Protein AF-A0A183BAU9-F1 (afdb_monomer)

Organism: NCBI:txid27848

Radius of gyration: 27.0 Å; Cα contacts (8 Å, |Δi|>4): 34; chains: 1; bounding box: 56×52×58 Å

Mean predicted aligned error: 20.69 Å

Secondary structure (DSSP, 8-state):
---PPPHHHHHHHHHHHHHHHHHHHHTT-HHHHHHHHHHHHGGG-------B-TTS-B---HHHHHHHHHHHHHHHT-PPPPPTT--PPPTT---SS--SPPPHHHHHHHHHHS-TTPPPTTT---GGGG-S-----

Foldseek 3Di:
DDDDQDPVNVVVVVVVLVVLLVVCVVVVVVVSNVVSVVVPVVVPPPPPVQDADPVRHGDPDPVVSVVSVVVVCCVVPVDDDDPPPPPPPPPPPPDPDDPDDDDPVRVVVQVVVDDVPDQRPDPRDGPVVVPDDPPDD

Solvent-accessible surface area (backbone atoms only — not comparable to full-atom values): 9061 Å² total; per-residue (Å²): 135,88,81,80,80,47,75,64,57,52,51,53,53,50,53,53,52,50,58,63,49,50,54,29,58,77,67,69,34,60,70,60,38,52,52,49,50,56,69,60,59,66,76,68,76,80,70,70,71,75,52,48,49,98,88,64,50,72,54,83,51,68,69,60,44,55,52,52,50,53,52,52,52,51,65,77,66,62,67,73,80,77,63,86,81,62,74,74,74,63,92,79,62,79,67,97,59,84,86,67,82,81,51,73,67,56,54,53,51,51,58,69,68,49,51,89,96,54,78,54,76,94,74,73,58,62,74,73,81,73,71,82,73,89,79,78,125

Structure (mmCIF, N/CA/C/O backbone):
data_AF-A0A183BAU9-F1
#
_entry.id   AF-A0A183BAU9-F1
#
loop_
_atom_site.group_PDB
_atom_site.id
_atom_site.type_symbol
_atom_site.label_atom_id
_atom_site.label_alt_id
_atom_site.label_comp_id
_atom_site.label_asym_id
_atom_site.label_entity_id
_atom_site.label_seq_id
_atom_site.pdbx_PDB_ins_code
_atom_site.Cartn_x
_atom_site.Cartn_y
_atom_site.Cartn_z
_atom_site.occupancy
_atom_site.B_iso_or_equiv
_atom_site.auth_seq_id
_atom_site.auth_comp_id
_atom_site.auth_asym_id
_atom_site.auth_atom_id
_atom_site.pdbx_PDB_model_num
ATOM 1 N N . MET A 1 1 ? -6.272 21.512 -19.878 1.00 40.97 1 MET A N 1
ATOM 2 C CA . MET A 1 1 ? -6.724 20.230 -20.467 1.00 40.97 1 MET A CA 1
ATOM 3 C C . MET A 1 1 ? -5.940 19.091 -19.830 1.00 40.97 1 MET A C 1
ATOM 5 O O . MET A 1 1 ? -4.757 18.958 -20.115 1.00 40.97 1 MET A O 1
ATOM 9 N N . LEU A 1 2 ? -6.559 18.311 -18.941 1.00 46.19 2 LEU A N 1
ATOM 10 C CA . LEU A 1 2 ? -5.942 17.110 -18.368 1.00 46.19 2 LEU A CA 1
ATOM 11 C C . LEU A 1 2 ? -6.113 15.960 -19.373 1.00 46.19 2 LEU A C 1
ATOM 13 O O . LEU A 1 2 ? -7.235 15.540 -19.638 1.00 46.19 2 LEU A O 1
ATOM 17 N N . ARG A 1 3 ? -5.017 15.487 -19.982 1.00 64.38 3 ARG A N 1
ATOM 18 C CA . ARG A 1 3 ? -5.038 14.276 -20.818 1.00 64.38 3 ARG A CA 1
ATOM 19 C C . ARG A 1 3 ? -5.063 13.057 -19.901 1.00 64.38 3 ARG A C 1
ATOM 21 O O . ARG A 1 3 ? -4.095 12.809 -19.186 1.00 64.38 3 ARG A O 1
ATOM 28 N N . ILE A 1 4 ? -6.160 12.307 -19.928 1.00 63.69 4 ILE A N 1
ATOM 29 C CA . ILE A 1 4 ? -6.239 10.994 -19.288 1.00 63.69 4 ILE A CA 1
ATOM 30 C C . ILE A 1 4 ? -5.370 10.043 -20.116 1.00 63.69 4 ILE A C 1
ATOM 32 O O . ILE A 1 4 ? -5.613 9.869 -21.307 1.00 63.69 4 ILE A O 1
ATOM 36 N N . LEU A 1 5 ? -4.335 9.467 -19.499 1.00 69.44 5 LEU A N 1
ATOM 37 C CA . LEU A 1 5 ? -3.501 8.453 -20.145 1.00 69.44 5 LEU A CA 1
ATOM 38 C C . LEU A 1 5 ? -4.330 7.186 -20.360 1.00 69.44 5 LEU A C 1
ATOM 40 O O . LEU A 1 5 ? -4.804 6.578 -19.397 1.00 69.44 5 LEU A O 1
ATOM 44 N N . THR A 1 6 ? -4.478 6.790 -21.617 1.00 77.12 6 THR A N 1
ATOM 45 C CA . THR A 1 6 ? -5.196 5.582 -22.024 1.00 77.12 6 THR A CA 1
ATOM 46 C C . THR A 1 6 ? -4.357 4.327 -21.754 1.00 77.12 6 THR A C 1
ATOM 48 O O . THR A 1 6 ? -3.146 4.397 -21.523 1.00 77.12 6 THR A O 1
ATOM 51 N N . ALA A 1 7 ? -4.979 3.145 -21.776 1.00 75.19 7 ALA A N 1
ATOM 52 C CA . ALA A 1 7 ? -4.255 1.875 -21.645 1.00 75.19 7 ALA A CA 1
ATOM 53 C C . ALA A 1 7 ? -3.162 1.717 -22.722 1.00 75.19 7 ALA A C 1
ATOM 55 O O . ALA A 1 7 ? -2.072 1.222 -22.440 1.00 75.19 7 ALA A O 1
ATOM 56 N N . GLN A 1 8 ? -3.418 2.233 -23.924 1.00 78.69 8 GLN A N 1
ATOM 57 C CA . GLN A 1 8 ? -2.479 2.213 -25.040 1.00 78.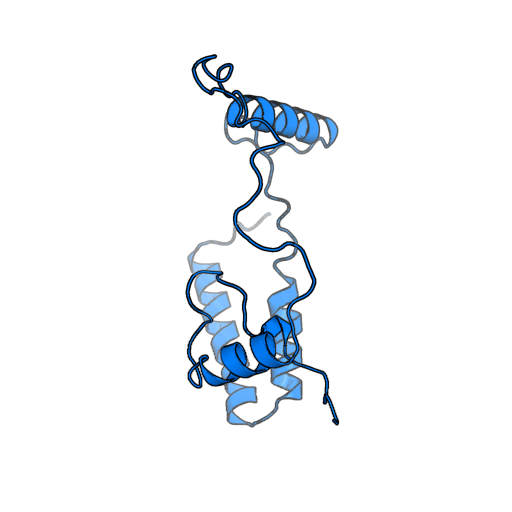69 8 GLN A CA 1
ATOM 58 C C . GLN A 1 8 ? -1.271 3.132 -24.804 1.00 78.69 8 GLN A C 1
ATOM 60 O O . GLN A 1 8 ? -0.142 2.745 -25.098 1.00 78.69 8 GLN A O 1
ATOM 65 N N . ASP A 1 9 ? -1.470 4.291 -24.165 1.00 79.44 9 ASP A N 1
ATOM 66 C CA . ASP A 1 9 ? -0.368 5.180 -23.768 1.00 79.44 9 ASP A CA 1
ATOM 67 C C . ASP A 1 9 ? 0.565 4.520 -22.740 1.00 79.44 9 ASP A C 1
ATOM 69 O O . ASP A 1 9 ? 1.780 4.747 -22.741 1.00 79.44 9 ASP A O 1
ATOM 73 N N . ARG A 1 10 ? 0.009 3.686 -21.849 1.00 77.69 10 ARG A N 1
ATOM 74 C CA . ARG A 1 10 ? 0.794 2.916 -20.872 1.00 77.69 10 ARG A CA 1
ATOM 75 C C . ARG A 1 10 ? 1.621 1.836 -21.560 1.00 77.69 10 ARG A C 1
ATOM 77 O O . ARG A 1 10 ? 2.801 1.708 -21.243 1.00 77.69 10 ARG A O 1
ATOM 84 N N . GLU A 1 11 ? 1.032 1.111 -22.505 1.00 84.06 11 GLU A N 1
ATOM 85 C CA . GLU A 1 11 ? 1.720 0.057 -23.256 1.00 84.06 11 GLU A CA 1
ATOM 86 C C . GLU A 1 11 ? 2.882 0.623 -24.087 1.00 84.06 11 GLU A C 1
ATOM 88 O O . GLU A 1 11 ? 4.020 0.164 -23.976 1.00 84.06 11 GLU A O 1
ATOM 93 N N . ILE A 1 12 ? 2.643 1.711 -24.829 1.00 86.88 12 ILE A N 1
ATOM 94 C CA . ILE A 1 12 ? 3.691 2.412 -25.590 1.00 86.88 12 ILE A CA 1
ATOM 95 C C . ILE A 1 12 ? 4.836 2.820 -24.659 1.00 86.88 12 ILE A C 1
ATOM 97 O O . ILE A 1 12 ? 6.003 2.546 -24.926 1.00 86.88 12 ILE A O 1
ATOM 101 N N . LYS A 1 13 ? 4.517 3.398 -23.502 1.00 83.69 13 LYS A N 1
ATOM 102 C CA . LYS A 1 13 ? 5.526 3.786 -22.514 1.00 83.69 13 LYS A CA 1
ATOM 103 C C . LYS A 1 13 ? 6.350 2.599 -21.992 1.00 83.69 13 LYS A C 1
ATOM 105 O O . LYS A 1 13 ? 7.557 2.755 -21.791 1.00 83.69 13 LYS A O 1
ATOM 110 N N . TRP A 1 14 ? 5.740 1.437 -21.753 1.00 80.75 14 TRP A N 1
ATOM 111 C CA . TRP A 1 14 ? 6.459 0.242 -21.295 1.00 80.75 14 TRP A CA 1
ATOM 112 C C . TRP A 1 14 ? 7.358 -0.353 -22.382 1.00 80.75 14 TRP A C 1
ATOM 114 O O . TRP A 1 14 ? 8.513 -0.675 -22.096 1.00 80.75 14 TRP A O 1
ATOM 124 N N . THR A 1 15 ? 6.883 -0.421 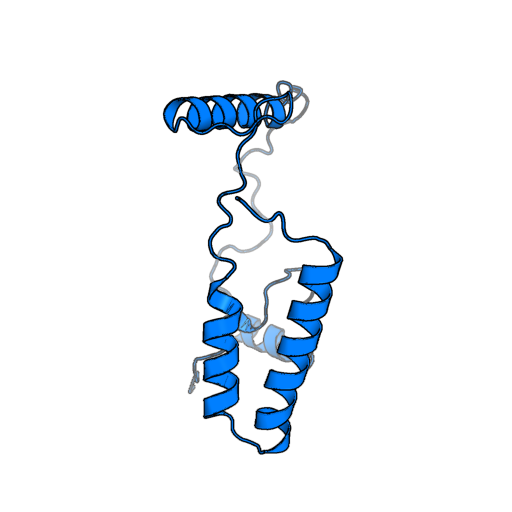-23.627 1.00 88.56 15 THR A N 1
ATOM 125 C CA . THR A 1 15 ? 7.683 -0.897 -24.770 1.00 88.56 15 THR A CA 1
ATOM 126 C C . THR A 1 15 ? 8.887 0.010 -25.051 1.00 88.56 15 THR A C 1
ATOM 128 O O . THR A 1 15 ? 10.007 -0.488 -25.187 1.00 88.56 15 THR A O 1
ATOM 131 N N . THR A 1 16 ? 8.710 1.339 -25.034 1.00 88.88 16 THR A N 1
ATOM 132 C CA . THR A 1 16 ? 9.819 2.301 -25.151 1.00 88.88 16 THR A CA 1
ATOM 133 C C . THR A 1 16 ? 10.849 2.094 -24.042 1.00 88.88 16 THR A C 1
ATOM 135 O O . THR A 1 16 ? 12.043 1.979 -24.317 1.00 88.88 16 THR A O 1
ATOM 138 N N . ARG A 1 17 ? 10.398 1.966 -22.788 1.00 84.31 17 ARG A N 1
ATOM 139 C CA . ARG A 1 17 ? 11.283 1.766 -21.634 1.00 84.31 17 ARG A CA 1
ATOM 140 C C . ARG A 1 17 ? 12.065 0.451 -21.725 1.00 84.31 17 ARG A C 1
ATOM 142 O O . ARG A 1 17 ? 13.247 0.433 -21.391 1.00 84.31 17 ARG A O 1
ATOM 149 N N . LYS A 1 18 ? 11.440 -0.629 -22.206 1.00 89.06 18 LYS A N 1
ATOM 150 C CA . LYS A 1 18 ? 12.119 -1.908 -22.461 1.00 89.06 18 LYS A CA 1
ATOM 151 C C . LYS A 1 18 ? 13.262 -1.731 -23.467 1.00 89.06 18 LYS A C 1
ATOM 153 O O . LYS A 1 18 ? 14.399 -2.080 -23.158 1.00 89.06 18 LYS A O 1
ATOM 158 N N . SER A 1 19 ? 12.988 -1.101 -24.611 1.00 89.50 19 SER A N 1
ATOM 159 C CA . SER A 1 19 ? 14.000 -0.852 -25.651 1.00 89.50 19 SER A CA 1
ATOM 160 C C . SER A 1 19 ? 15.161 0.030 -25.161 1.00 89.50 19 SER A C 1
ATOM 162 O O . SER A 1 19 ? 16.321 -0.190 -25.514 1.00 89.50 19 SER A O 1
ATOM 164 N N . GLU A 1 20 ? 14.888 1.018 -24.305 1.00 90.12 20 GLU A N 1
ATOM 165 C CA . GLU A 1 20 ? 15.929 1.858 -23.700 1.00 90.12 20 GLU A CA 1
ATOM 166 C C . GLU A 1 20 ? 16.848 1.087 -22.742 1.00 90.12 20 GLU A C 1
ATOM 168 O O . GLU A 1 20 ? 18.035 1.411 -22.652 1.00 90.12 20 GLU A O 1
ATOM 173 N N . MET A 1 21 ? 16.325 0.072 -22.044 1.00 90.88 21 MET A N 1
ATOM 174 C CA . MET A 1 21 ? 17.086 -0.770 -21.112 1.00 90.88 21 MET A CA 1
ATOM 175 C C . MET A 1 21 ? 17.930 -1.833 -21.825 1.00 90.88 21 MET A C 1
ATOM 177 O O . MET A 1 21 ? 19.008 -2.170 -21.340 1.00 90.88 21 MET A O 1
ATOM 181 N N . GLU A 1 22 ? 17.504 -2.311 -22.994 1.00 93.06 22 GLU A N 1
ATOM 182 C CA . GLU A 1 22 ? 18.236 -3.321 -23.774 1.00 93.06 22 GLU A CA 1
ATOM 183 C C . GLU A 1 22 ? 19.588 -2.807 -24.293 1.00 93.06 22 GLU A C 1
ATOM 185 O O . GLU A 1 22 ? 20.582 -3.532 -24.265 1.00 93.06 22 GLU A O 1
ATOM 190 N N . ARG A 1 23 ? 19.681 -1.532 -24.696 1.00 91.38 23 ARG A N 1
ATOM 191 C CA . ARG A 1 23 ? 20.936 -0.954 -25.216 1.00 91.38 23 ARG A CA 1
ATOM 192 C C . ARG A 1 23 ? 22.098 -0.983 -24.209 1.00 91.38 23 ARG A C 1
ATOM 194 O O . ARG A 1 23 ? 23.169 -1.467 -24.566 1.00 91.38 23 ARG A O 1
ATOM 201 N N . PRO A 1 24 ? 21.973 -0.457 -22.973 1.00 93.50 24 PRO A N 1
ATOM 202 C CA . PRO A 1 24 ? 23.057 -0.527 -21.997 1.00 93.50 24 PRO A CA 1
ATOM 203 C C . PRO A 1 24 ? 23.358 -1.959 -21.547 1.00 93.50 24 PRO A C 1
ATOM 205 O O . PRO A 1 24 ? 24.511 -2.226 -21.229 1.00 93.50 24 PRO A O 1
ATOM 208 N N . VAL A 1 25 ? 22.377 -2.871 -21.563 1.00 91.38 25 VAL A N 1
ATOM 209 C CA . VAL A 1 25 ? 22.606 -4.304 -21.308 1.00 91.38 25 VAL A CA 1
ATOM 210 C C . VAL A 1 25 ? 23.503 -4.901 -22.392 1.00 91.38 25 VAL A C 1
ATOM 212 O O . VAL A 1 25 ? 24.536 -5.479 -22.066 1.00 91.38 25 VAL A O 1
ATOM 215 N N . ALA A 1 26 ? 23.174 -4.685 -23.667 1.00 94.50 26 ALA A N 1
ATOM 216 C CA . ALA A 1 26 ? 23.966 -5.174 -24.796 1.00 94.50 26 ALA A CA 1
ATOM 217 C C . ALA A 1 26 ? 25.389 -4.586 -24.829 1.00 94.50 26 ALA A C 1
ATOM 219 O O . ALA A 1 26 ? 26.335 -5.263 -25.212 1.00 94.50 26 ALA A O 1
ATOM 220 N N . MET A 1 27 ? 25.553 -3.334 -24.390 1.00 93.38 27 MET A N 1
ATOM 221 C CA . MET A 1 27 ? 26.857 -2.662 -24.306 1.00 93.38 27 MET A CA 1
ATOM 222 C C . MET A 1 27 ? 27.627 -2.950 -23.003 1.00 93.38 27 MET A C 1
ATOM 224 O O . MET A 1 27 ? 28.681 -2.353 -22.789 1.00 93.38 27 MET A O 1
ATOM 228 N N . GLY A 1 28 ? 27.093 -3.764 -22.084 1.00 93.81 28 GLY A N 1
ATOM 229 C CA . GLY A 1 28 ? 27.707 -4.002 -20.769 1.00 93.81 28 GLY A CA 1
ATOM 230 C C . GLY A 1 28 ? 27.835 -2.745 -19.890 1.00 93.81 28 GLY A C 1
ATOM 231 O O . GLY A 1 28 ? 28.613 -2.713 -18.937 1.00 93.81 28 GLY A O 1
ATOM 232 N N . ASN A 1 29 ? 27.083 -1.681 -20.187 1.00 95.38 29 ASN A N 1
ATOM 233 C CA . ASN A 1 29 ? 27.167 -0.396 -19.499 1.00 95.38 29 ASN A CA 1
ATOM 234 C C . ASN A 1 29 ? 26.290 -0.392 -18.236 1.00 95.38 29 ASN A C 1
ATOM 236 O O . ASN A 1 29 ? 25.191 0.174 -18.201 1.00 95.38 29 ASN A O 1
ATOM 240 N N . SER A 1 30 ? 26.809 -1.020 -17.180 1.00 92.31 30 SER A N 1
ATOM 241 C CA . SER A 1 30 ? 26.141 -1.173 -15.880 1.00 92.31 30 SER A CA 1
ATOM 242 C C . SER A 1 30 ? 25.753 0.164 -15.239 1.00 92.31 30 SER A C 1
ATOM 244 O O . SER A 1 30 ? 24.662 0.293 -14.682 1.00 92.31 30 SER A O 1
ATOM 246 N N . ARG A 1 31 ? 26.592 1.201 -15.379 1.00 94.44 31 ARG A N 1
ATOM 247 C CA . ARG A 1 31 ? 26.325 2.549 -14.850 1.00 94.44 31 ARG A CA 1
ATOM 248 C C . ARG A 1 31 ? 25.075 3.165 -15.482 1.00 94.44 31 ARG A C 1
ATOM 250 O O . ARG A 1 31 ? 24.224 3.699 -14.770 1.00 94.44 31 ARG A O 1
ATOM 257 N N . LYS A 1 32 ? 24.946 3.078 -16.810 1.00 94.44 32 LYS A N 1
ATOM 258 C CA . LYS A 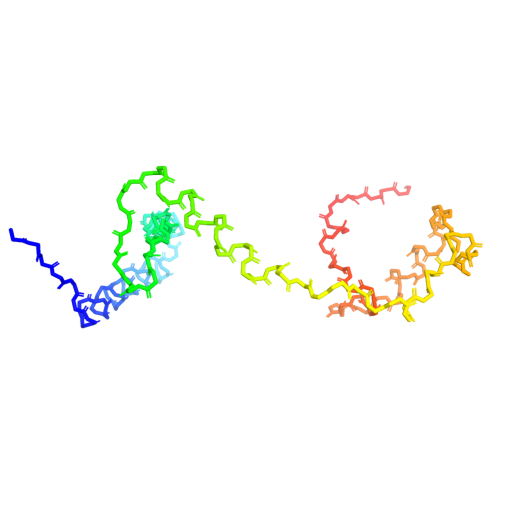1 32 ? 23.791 3.611 -17.545 1.00 94.44 32 LYS A CA 1
ATOM 259 C C . LYS A 1 32 ? 22.522 2.808 -17.260 1.00 94.44 32 LYS A C 1
ATOM 261 O O . LYS A 1 32 ? 21.468 3.411 -17.065 1.00 94.44 32 LYS A O 1
ATOM 266 N N . LEU A 1 33 ? 22.632 1.482 -17.160 1.00 93.81 33 LEU A N 1
ATOM 267 C CA . LEU A 1 33 ? 21.520 0.615 -16.762 1.00 93.81 33 LEU A CA 1
ATOM 268 C C . LEU A 1 33 ? 20.999 0.976 -15.363 1.00 93.81 33 LEU A C 1
ATOM 270 O O . LEU A 1 33 ? 19.801 1.182 -15.185 1.00 93.81 33 LEU A O 1
ATOM 274 N N . PHE A 1 34 ? 21.893 1.124 -14.384 1.00 90.12 34 PHE A N 1
ATOM 275 C CA . PHE A 1 34 ? 21.517 1.463 -13.012 1.00 90.12 34 PHE A CA 1
ATOM 276 C C . PHE A 1 34 ? 20.878 2.854 -12.907 1.00 90.12 34 PHE A C 1
ATOM 278 O O . PHE A 1 34 ? 19.874 3.032 -12.216 1.00 90.12 34 PHE A O 1
ATOM 285 N N . HIS A 1 35 ? 21.410 3.843 -13.632 1.00 91.25 35 HIS A N 1
ATOM 286 C CA . HIS A 1 35 ? 20.794 5.167 -13.715 1.00 91.25 35 HIS A CA 1
ATOM 287 C C . HIS A 1 35 ? 19.367 5.092 -14.274 1.00 91.25 35 HIS A C 1
ATOM 289 O O . HIS A 1 35 ? 18.445 5.657 -13.678 1.00 91.25 35 HIS A O 1
ATOM 295 N N . LEU A 1 36 ? 19.176 4.345 -15.367 1.00 90.25 36 LEU A N 1
ATOM 296 C CA . LEU A 1 36 ? 17.869 4.157 -15.981 1.00 90.25 36 LEU A CA 1
ATOM 297 C C . LEU A 1 36 ? 16.905 3.491 -14.995 1.00 90.25 36 LEU A C 1
ATOM 299 O O . LEU A 1 36 ? 15.858 4.066 -14.733 1.00 90.25 36 LEU A O 1
ATOM 303 N N . ILE A 1 37 ? 17.286 2.387 -14.339 1.00 88.44 37 ILE A N 1
ATOM 304 C CA . ILE A 1 37 ? 16.483 1.737 -13.284 1.00 88.44 37 ILE A CA 1
ATOM 305 C C . ILE A 1 37 ? 16.049 2.749 -12.215 1.00 88.44 37 ILE A C 1
ATOM 307 O O . ILE A 1 37 ? 14.866 2.833 -11.898 1.00 88.44 37 ILE A O 1
ATOM 311 N N . ARG A 1 38 ? 16.956 3.588 -11.702 1.00 85.06 38 ARG A N 1
ATOM 312 C CA . ARG A 1 38 ? 16.617 4.571 -10.656 1.00 85.06 38 ARG A CA 1
ATOM 313 C C . ARG A 1 38 ? 15.618 5.631 -11.112 1.00 85.06 38 ARG A C 1
ATOM 315 O O . ARG A 1 38 ? 14.672 5.921 -10.382 1.00 85.06 38 ARG A O 1
ATOM 322 N N . VAL A 1 39 ? 15.817 6.222 -12.289 1.00 84.56 39 VAL A N 1
ATOM 323 C CA . VAL A 1 39 ? 14.863 7.189 -12.875 1.00 84.56 39 VAL A CA 1
ATOM 324 C C . VAL A 1 39 ? 13.520 6.510 -13.125 1.00 84.56 39 VAL A C 1
ATOM 326 O O . VAL A 1 39 ? 12.449 7.112 -13.017 1.00 84.56 39 VAL A O 1
ATOM 329 N N . THR A 1 40 ? 13.586 5.223 -13.444 1.00 79.75 40 THR A N 1
ATOM 330 C CA . THR A 1 40 ? 12.452 4.438 -13.859 1.00 79.75 40 THR A CA 1
ATOM 331 C C . THR A 1 40 ? 11.546 4.012 -12.697 1.00 79.75 40 THR A C 1
ATOM 333 O O . THR A 1 40 ? 10.321 4.166 -12.795 1.00 79.75 40 THR A O 1
ATOM 336 N N . SER A 1 41 ? 12.149 3.570 -11.592 1.00 72.50 41 SER A N 1
ATOM 337 C CA . SER A 1 41 ? 11.478 3.080 -10.383 1.00 72.50 41 SER A CA 1
ATOM 338 C C . SER A 1 41 ? 10.923 4.190 -9.489 1.00 72.50 41 SER A C 1
ATOM 340 O O . SER A 1 41 ? 9.971 3.961 -8.753 1.00 72.50 41 SER A O 1
ATOM 342 N N . ARG A 1 42 ? 11.446 5.422 -9.577 1.00 63.00 42 ARG A N 1
ATOM 343 C CA . ARG A 1 42 ? 10.963 6.566 -8.774 1.00 63.00 42 ARG A CA 1
ATOM 344 C C . ARG A 1 42 ? 9.509 6.977 -9.042 1.00 63.00 42 ARG A C 1
ATOM 346 O O . ARG A 1 42 ? 8.975 7.788 -8.299 1.00 63.00 42 ARG A O 1
ATOM 353 N N . LYS A 1 43 ? 8.857 6.440 -10.077 1.00 59.03 43 LYS A N 1
ATOM 354 C CA . LYS A 1 43 ? 7.464 6.776 -10.424 1.00 59.03 43 LYS A CA 1
ATOM 355 C C . LYS A 1 43 ? 6.403 5.986 -9.639 1.00 59.03 43 LYS A C 1
ATOM 357 O O . LYS A 1 43 ? 5.229 6.166 -9.928 1.00 59.03 43 LYS A O 1
ATOM 362 N N . ALA A 1 44 ? 6.787 5.144 -8.676 1.00 56.78 44 ALA A N 1
ATOM 363 C CA . ALA A 1 44 ? 5.858 4.322 -7.888 1.00 56.78 44 ALA A CA 1
ATOM 364 C C . ALA A 1 44 ? 5.795 4.692 -6.391 1.00 56.78 44 ALA A C 1
ATOM 366 O O . ALA A 1 44 ? 5.400 3.863 -5.583 1.00 56.78 44 ALA A O 1
ATOM 367 N N . LEU A 1 45 ? 6.201 5.908 -6.004 1.00 51.12 45 LEU A N 1
ATOM 368 C CA . LEU A 1 45 ? 6.032 6.378 -4.618 1.00 51.12 45 LEU A CA 1
ATOM 369 C C . LEU A 1 45 ? 4.772 7.210 -4.394 1.00 51.12 45 LEU A C 1
ATOM 371 O O . LEU A 1 45 ? 4.481 7.542 -3.253 1.00 51.12 45 LEU A O 1
ATOM 375 N N . ASP A 1 46 ? 4.000 7.497 -5.441 1.00 48.75 46 ASP A N 1
ATOM 376 C CA . ASP A 1 46 ? 2.655 8.030 -5.252 1.00 48.75 46 ASP A CA 1
ATOM 377 C C . ASP A 1 46 ? 1.646 6.881 -5.262 1.00 48.75 46 ASP A C 1
ATOM 379 O O . ASP A 1 46 ? 0.819 6.734 -6.157 1.00 48.75 46 ASP A O 1
ATOM 383 N N . VAL A 1 47 ? 1.786 6.002 -4.270 1.00 46.53 47 VAL A N 1
ATOM 384 C CA . VAL A 1 47 ? 0.667 5.193 -3.784 1.00 46.53 47 VAL A CA 1
ATOM 385 C C . VAL A 1 47 ? 0.125 5.915 -2.554 1.00 46.53 47 VAL A C 1
ATOM 387 O O . VAL A 1 47 ? 0.051 5.374 -1.458 1.00 46.53 47 VAL A O 1
ATOM 390 N N . SER A 1 48 ? -0.262 7.182 -2.718 1.00 53.78 48 SER A N 1
ATOM 391 C CA . SER A 1 48 ? -1.460 7.611 -2.016 1.00 53.78 48 SER A CA 1
ATOM 392 C C . SER A 1 48 ? -2.598 6.889 -2.722 1.00 53.78 48 SER A C 1
ATOM 394 O O . SER A 1 48 ? -3.174 7.420 -3.672 1.00 53.78 48 SER A O 1
ATOM 396 N N . GLU A 1 49 ? -2.883 5.654 -2.301 1.00 61.22 49 GLU A N 1
ATOM 397 C CA . GLU A 1 49 ? -4.147 5.011 -2.638 1.00 61.22 49 GLU A CA 1
ATOM 398 C C . GLU A 1 49 ? -5.230 6.060 -2.384 1.00 61.22 49 GLU A C 1
ATOM 400 O O . GLU A 1 49 ? -5.304 6.661 -1.304 1.00 61.22 49 GLU A O 1
ATOM 405 N N . THR A 1 50 ? -5.913 6.459 -3.456 1.00 73.31 50 THR A N 1
ATOM 406 C CA . THR A 1 50 ? -6.846 7.575 -3.382 1.00 73.31 50 THR A CA 1
ATOM 407 C C . THR A 1 50 ? -8.011 7.063 -2.561 1.00 73.31 50 THR A C 1
ATOM 409 O O . THR A 1 50 ? -8.788 6.247 -3.036 1.00 73.31 50 THR A O 1
ATOM 412 N N . ILE A 1 51 ? -8.052 7.454 -1.290 1.00 82.94 51 ILE A N 1
ATOM 413 C CA . ILE A 1 51 ? -9.088 6.998 -0.372 1.00 82.94 51 ILE A CA 1
ATOM 414 C C . ILE A 1 51 ? -10.400 7.552 -0.893 1.00 82.94 51 ILE A C 1
ATOM 416 O O . ILE A 1 51 ? -10.536 8.769 -1.038 1.00 82.94 51 ILE A O 1
ATOM 420 N N . CYS A 1 52 ? -11.331 6.653 -1.173 1.00 88.56 52 CYS A N 1
ATOM 421 C CA . CYS A 1 52 ? -12.644 7.000 -1.671 1.00 88.56 52 CYS A CA 1
ATOM 422 C C . CYS A 1 52 ? -13.719 6.798 -0.602 1.00 88.56 52 CYS A C 1
ATOM 424 O O . CYS A 1 52 ? -13.590 5.974 0.310 1.00 88.56 52 CYS A O 1
ATOM 426 N N . GLU A 1 53 ? -14.804 7.547 -0.745 1.00 89.31 53 GLU A N 1
ATOM 427 C CA . GLU A 1 53 ? -16.069 7.256 -0.080 1.00 89.31 53 GLU A CA 1
ATOM 428 C C . GLU A 1 53 ? -16.653 5.923 -0.586 1.00 89.31 53 GLU A C 1
ATOM 430 O O . GLU A 1 53 ? -16.155 5.311 -1.535 1.00 89.31 53 GLU A O 1
ATOM 435 N N . ALA A 1 54 ? -17.723 5.448 0.057 1.00 84.19 54 ALA A N 1
ATOM 436 C CA . ALA A 1 54 ? -18.399 4.205 -0.331 1.00 84.19 54 ALA A CA 1
ATOM 437 C C . ALA A 1 54 ? -18.976 4.233 -1.764 1.00 84.19 54 ALA A C 1
ATOM 439 O O . ALA A 1 54 ? -19.149 3.183 -2.378 1.00 84.19 54 ALA A O 1
ATOM 440 N N . ASP A 1 55 ? -19.238 5.423 -2.306 1.00 86.31 55 ASP A N 1
ATOM 441 C CA . ASP A 1 55 ? -19.677 5.658 -3.688 1.00 86.31 55 ASP A CA 1
ATOM 442 C C . ASP A 1 55 ? -18.515 5.691 -4.706 1.00 86.31 55 ASP A C 1
ATOM 444 O O . ASP A 1 55 ? -18.739 5.842 -5.908 1.00 86.31 55 ASP A O 1
ATOM 448 N N . GLY A 1 56 ? -17.270 5.526 -4.243 1.00 83.94 56 GLY A N 1
ATOM 449 C CA . GLY A 1 56 ? -16.066 5.533 -5.071 1.00 83.94 56 GLY A CA 1
ATOM 450 C C . GLY A 1 56 ? -15.500 6.925 -5.363 1.00 83.94 56 GLY A C 1
ATOM 451 O O . GLY A 1 56 ? -14.498 7.020 -6.078 1.00 83.94 56 GLY A O 1
ATOM 452 N N . LEU A 1 57 ? -16.077 8.000 -4.813 1.00 89.94 57 LEU A N 1
ATOM 453 C CA . LEU A 1 57 ? -15.567 9.357 -5.011 1.00 89.94 57 LEU A CA 1
ATOM 454 C C . LEU A 1 57 ? -14.316 9.627 -4.162 1.00 89.94 57 LEU A C 1
ATOM 456 O O . LEU A 1 57 ? -14.289 9.283 -2.980 1.00 89.94 57 LEU A O 1
ATOM 460 N N . PRO A 1 58 ? -13.278 10.273 -4.725 1.00 90.00 58 PRO A N 1
ATOM 461 C CA . PRO A 1 58 ? -12.028 10.518 -4.018 1.00 90.00 58 PRO A CA 1
ATOM 462 C C . PRO A 1 58 ? -12.187 11.567 -2.909 1.00 90.00 58 PRO A C 1
ATOM 464 O O . PRO A 1 58 ? -12.732 12.650 -3.120 1.00 90.00 58 PRO A O 1
ATOM 467 N N . ILE A 1 59 ? -11.633 11.280 -1.731 1.00 91.19 59 ILE A N 1
ATOM 468 C CA . ILE A 1 59 ? -11.651 12.182 -0.578 1.00 91.19 59 ILE A CA 1
ATOM 469 C C . ILE A 1 59 ? -10.394 13.055 -0.595 1.00 91.19 59 ILE A C 1
ATOM 471 O O . ILE A 1 59 ? -9.277 12.584 -0.371 1.00 91.19 59 ILE A O 1
ATOM 475 N N . HIS A 1 60 ? -10.569 14.358 -0.813 1.00 87.81 60 HIS A N 1
ATOM 476 C CA . HIS A 1 60 ? -9.460 15.322 -0.827 1.00 87.81 60 HIS A CA 1
ATOM 477 C C . HIS A 1 60 ? -9.133 15.905 0.555 1.00 87.81 60 HIS A C 1
ATOM 479 O O . HIS A 1 60 ? -8.011 16.346 0.797 1.00 87.81 60 HIS A O 1
ATOM 485 N N . ASN A 1 61 ? -10.095 15.900 1.479 1.00 91.06 61 ASN A N 1
ATOM 486 C CA . ASN A 1 61 ? -9.914 16.428 2.826 1.00 91.06 61 ASN A CA 1
ATOM 487 C C . ASN A 1 61 ? -9.193 15.410 3.733 1.00 91.06 61 ASN A C 1
ATOM 489 O O . ASN A 1 61 ? -9.630 14.270 3.865 1.00 91.06 61 ASN A O 1
ATOM 493 N N . GLN A 1 62 ? -8.106 15.823 4.391 1.00 89.06 62 GLN A N 1
ATOM 494 C CA . GLN A 1 62 ? -7.306 14.936 5.243 1.00 89.06 62 GLN A CA 1
ATOM 495 C 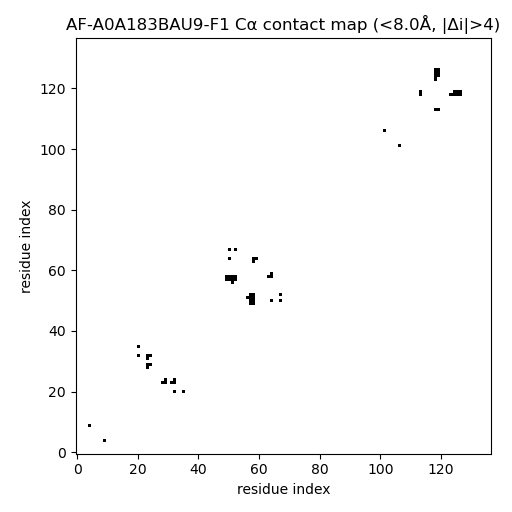C . GLN A 1 62 ? -8.068 14.409 6.466 1.00 89.06 62 GLN A C 1
ATOM 497 O O . GLN A 1 62 ? -7.939 13.232 6.791 1.00 89.06 62 GLN A O 1
ATOM 502 N N . GLN A 1 63 ? -8.866 15.246 7.128 1.00 91.81 63 GLN A N 1
ATOM 503 C CA . GLN A 1 63 ? -9.652 14.831 8.290 1.00 91.81 63 GLN A CA 1
ATOM 504 C C . GLN A 1 63 ? -10.669 13.756 7.893 1.00 91.81 63 GLN A C 1
ATOM 506 O O . GLN A 1 63 ? -10.730 12.695 8.510 1.00 91.81 63 GLN A O 1
ATOM 511 N N . ARG A 1 64 ? -11.377 13.971 6.779 1.00 93.44 64 ARG A N 1
ATOM 512 C CA . ARG A 1 64 ? -12.342 12.996 6.263 1.00 93.44 64 ARG A CA 1
ATOM 513 C C . ARG A 1 64 ? -11.678 11.680 5.846 1.00 93.44 64 ARG A C 1
ATOM 515 O O . ARG A 1 64 ? -12.235 10.612 6.067 1.00 93.44 64 ARG A O 1
ATOM 522 N N . ARG A 1 65 ? -10.457 11.732 5.302 1.00 91.88 65 ARG A N 1
ATOM 523 C CA . ARG A 1 65 ? -9.661 10.528 5.008 1.00 91.88 65 ARG A CA 1
ATOM 524 C C . ARG A 1 65 ? -9.404 9.702 6.270 1.00 91.88 65 ARG A C 1
ATOM 526 O O . ARG A 1 65 ? -9.542 8.485 6.218 1.00 91.88 65 ARG A O 1
ATOM 533 N N . LEU A 1 66 ? -9.041 10.344 7.383 1.00 91.44 66 LEU A N 1
ATOM 534 C CA . LEU A 1 66 ? -8.807 9.660 8.663 1.00 91.44 66 LEU A CA 1
ATOM 535 C C . LEU A 1 66 ? -10.087 9.021 9.213 1.00 91.44 66 LEU A C 1
ATOM 537 O O . LEU A 1 66 ? -10.052 7.887 9.684 1.00 91.44 66 LEU A O 1
ATOM 541 N N . GLU A 1 67 ? -11.215 9.719 9.108 1.00 93.94 67 GLU A N 1
ATOM 542 C CA . GLU A 1 67 ? -12.524 9.181 9.494 1.00 93.94 67 GLU A CA 1
ATOM 543 C C . GLU A 1 67 ? -12.896 7.958 8.652 1.00 93.94 67 GLU A C 1
ATOM 545 O O . GLU A 1 67 ? -13.244 6.916 9.206 1.00 93.94 67 GLU A O 1
ATOM 550 N N . ARG A 1 68 ? -12.722 8.035 7.326 1.00 93.69 68 ARG A N 1
ATOM 551 C CA . ARG A 1 68 ? -12.985 6.912 6.417 1.00 93.69 68 ARG A CA 1
ATOM 552 C C . ARG A 1 68 ? -12.095 5.701 6.715 1.00 93.69 68 ARG A C 1
ATOM 554 O O . ARG A 1 68 ? -12.569 4.568 6.663 1.00 93.69 68 ARG A O 1
ATOM 561 N N . TRP A 1 69 ? -10.829 5.921 7.076 1.00 90.50 69 TRP A N 1
ATOM 562 C CA . TRP A 1 69 ? -9.949 4.854 7.565 1.00 90.50 69 TRP A CA 1
ATOM 563 C C . TRP A 1 69 ? -10.500 4.198 8.835 1.00 90.50 69 TRP A C 1
ATOM 565 O O . TRP A 1 69 ? -10.531 2.972 8.923 1.00 90.50 69 TRP A O 1
ATOM 575 N N . ALA A 1 70 ? -10.940 4.993 9.814 1.00 90.94 70 ALA A N 1
ATOM 576 C CA . ALA A 1 70 ? -11.483 4.474 11.067 1.00 90.94 70 ALA A CA 1
ATOM 577 C C . ALA A 1 70 ? -12.768 3.657 10.847 1.00 90.94 70 ALA A C 1
ATOM 579 O O . ALA A 1 70 ? -12.915 2.585 11.433 1.00 90.94 70 ALA A O 1
ATOM 580 N N . GLU A 1 71 ? -13.666 4.128 9.976 1.00 91.69 71 GLU A N 1
ATOM 581 C CA . GLU A 1 71 ? -14.860 3.390 9.545 1.00 91.69 71 GLU A CA 1
ATOM 582 C C . GLU A 1 71 ? -14.479 2.043 8.912 1.00 91.69 71 GLU A C 1
ATOM 584 O O . GLU A 1 71 ? -14.958 1.000 9.356 1.00 91.69 71 GLU A O 1
ATOM 589 N N . HIS A 1 72 ? -13.560 2.052 7.940 1.00 87.62 72 HIS A N 1
ATOM 590 C CA . HIS A 1 72 ? -13.122 0.846 7.235 1.00 87.62 72 HIS A CA 1
ATOM 591 C C . HIS A 1 72 ? -12.511 -0.198 8.180 1.00 87.62 72 HIS A C 1
ATOM 593 O O . HIS A 1 72 ? -12.852 -1.378 8.118 1.00 87.62 72 HIS A O 1
ATOM 599 N N . PHE A 1 73 ? -11.643 0.226 9.104 1.00 85.56 73 PHE A N 1
ATOM 600 C CA . PHE A 1 73 ? -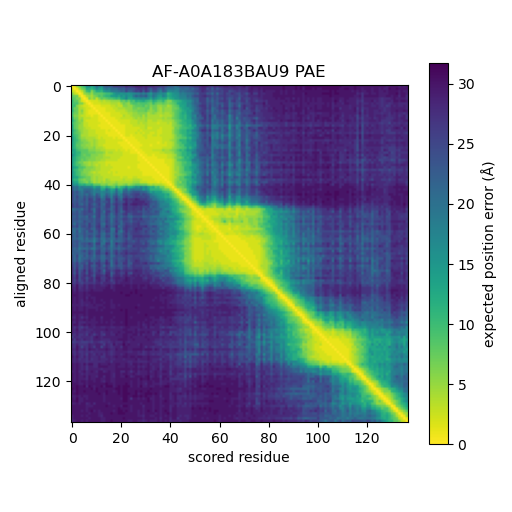11.079 -0.673 10.112 1.00 85.56 73 PHE A CA 1
ATOM 601 C C . PHE A 1 73 ? -12.145 -1.216 11.063 1.00 85.56 73 PHE A C 1
ATOM 603 O O . PHE A 1 73 ? -12.111 -2.391 11.422 1.00 85.56 73 PHE A O 1
ATOM 610 N N . LYS A 1 74 ? -13.108 -0.388 11.468 1.00 87.50 74 LYS A N 1
ATOM 611 C CA . LYS A 1 74 ? -14.191 -0.830 12.345 1.00 87.50 74 LYS A CA 1
ATOM 612 C C . LYS A 1 74 ? -15.060 -1.892 11.673 1.00 87.50 74 LYS A C 1
ATOM 614 O O . LYS A 1 74 ? -15.406 -2.870 12.323 1.00 87.50 74 LYS A O 1
ATOM 619 N N . GLU A 1 75 ? -15.388 -1.715 10.397 1.00 85.31 75 GLU A N 1
ATOM 620 C CA . GLU A 1 75 ? -16.132 -2.702 9.609 1.00 85.31 75 GLU A CA 1
ATOM 621 C C . GLU A 1 75 ? -15.333 -4.004 9.474 1.00 85.31 75 GLU A C 1
ATOM 623 O O . GLU A 1 75 ? -15.821 -5.069 9.851 1.00 85.31 75 GLU A O 1
ATOM 628 N N . GLN A 1 76 ? -14.076 -3.912 9.035 1.00 82.62 76 GLN A N 1
ATOM 629 C CA . GLN A 1 76 ? -13.238 -5.077 8.738 1.00 82.62 76 GLN A CA 1
ATOM 630 C C . GLN A 1 76 ? -12.871 -5.902 9.980 1.00 82.62 76 GLN A C 1
ATOM 632 O O . GLN A 1 76 ? -12.736 -7.121 9.902 1.00 82.62 76 GLN A O 1
ATOM 637 N N . PHE A 1 77 ? -12.703 -5.247 11.131 1.00 79.06 77 PHE A N 1
ATOM 638 C CA . PHE A 1 77 ? -12.298 -5.884 12.387 1.00 79.06 77 PHE A CA 1
ATOM 639 C C . PHE A 1 77 ? -13.437 -5.975 13.408 1.00 79.06 77 PHE A C 1
ATOM 641 O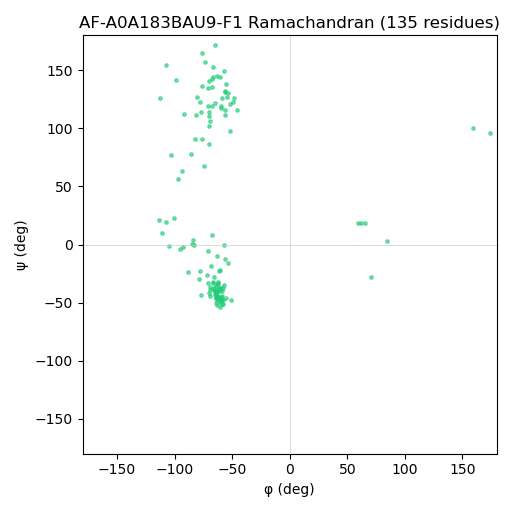 O . PHE A 1 77 ? -13.189 -6.188 14.597 1.00 79.06 77 PHE A O 1
ATOM 648 N N . SER A 1 78 ? -14.690 -5.867 12.958 1.00 77.88 78 SER A N 1
ATOM 649 C CA . SER A 1 78 ? -15.864 -6.178 13.778 1.00 77.88 78 SER A CA 1
ATOM 650 C C . SER A 1 78 ? -16.030 -7.694 13.947 1.00 77.88 78 SER A C 1
ATOM 652 O O . SER A 1 78 ? -16.954 -8.322 13.439 1.00 77.88 78 SER A O 1
ATOM 654 N N . TRP A 1 79 ? -15.099 -8.318 14.667 1.00 69.50 79 TRP A N 1
ATOM 655 C CA . TRP A 1 79 ? -15.221 -9.723 15.036 1.00 69.50 79 TRP A CA 1
ATOM 656 C C . TRP A 1 79 ? -16.380 -9.890 16.028 1.00 69.50 79 TRP A C 1
ATOM 658 O O . TRP A 1 79 ? -16.482 -9.100 16.974 1.00 69.50 79 TRP A O 1
ATOM 668 N N . PRO A 1 80 ? -17.252 -10.906 15.867 1.00 73.44 80 PRO A N 1
ATOM 669 C CA . PRO A 1 80 ? -18.181 -11.257 16.929 1.00 73.44 80 PRO A CA 1
ATOM 670 C C . PRO A 1 80 ? -17.381 -11.566 18.204 1.00 73.44 80 PRO A C 1
ATOM 672 O O . PRO A 1 80 ? -16.245 -12.048 18.104 1.00 73.44 80 PRO A O 1
ATOM 675 N N . PRO A 1 81 ? -17.946 -11.310 19.400 1.00 69.06 81 PRO A N 1
ATOM 676 C CA . PRO A 1 81 ? -17.323 -11.730 20.644 1.00 69.06 81 PRO A CA 1
ATOM 677 C C . PRO A 1 81 ? -16.933 -13.195 20.511 1.00 69.06 81 PRO A C 1
ATOM 679 O O . PRO A 1 81 ? -17.764 -14.020 20.119 1.00 69.06 81 PRO A O 1
ATOM 682 N N . ALA A 1 82 ? -15.660 -13.490 20.771 1.00 62.88 82 ALA A N 1
ATOM 683 C CA . ALA A 1 82 ? -15.156 -14.848 20.714 1.00 62.88 82 ALA A CA 1
ATOM 684 C C . ALA A 1 82 ? -16.116 -15.722 21.531 1.00 62.88 82 ALA A C 1
ATOM 686 O O . ALA A 1 82 ? -16.407 -15.403 22.689 1.00 62.88 82 ALA A O 1
ATOM 687 N N . SER A 1 83 ? -16.691 -16.755 20.906 1.00 63.31 83 SER A N 1
ATOM 688 C CA . SER A 1 83 ? -17.623 -17.634 21.605 1.00 63.31 83 SER A CA 1
ATOM 689 C C . SER A 1 83 ? -16.903 -18.128 22.854 1.00 63.31 83 SER A C 1
ATOM 691 O O . SER A 1 83 ? -15.765 -18.585 22.763 1.00 63.31 83 SER A O 1
ATOM 693 N N . ALA A 1 84 ? -17.526 -18.036 24.030 1.00 60.66 84 ALA A N 1
ATOM 694 C CA . ALA A 1 84 ? -16.914 -18.439 25.304 1.00 60.66 84 ALA A CA 1
ATOM 695 C C . ALA A 1 84 ? -16.437 -19.916 25.329 1.00 60.66 84 ALA A C 1
ATOM 697 O O . ALA A 1 84 ? -15.881 -20.387 26.317 1.00 60.66 84 ALA A O 1
ATOM 698 N N . LEU A 1 85 ? -16.639 -20.648 24.229 1.00 58.56 85 LEU A N 1
ATOM 699 C CA . LEU A 1 85 ? -16.122 -21.973 23.928 1.00 58.56 85 LEU A CA 1
ATOM 700 C C . LEU A 1 85 ? -14.609 -22.033 23.642 1.00 58.56 85 LEU A C 1
ATOM 702 O O . LEU A 1 85 ? -14.069 -23.128 23.492 1.00 58.56 85 LEU A O 1
ATOM 706 N N . HIS A 1 86 ? -13.889 -20.914 23.574 1.00 59.22 86 HIS A N 1
ATOM 707 C CA . HIS A 1 86 ? -12.427 -20.969 23.618 1.00 59.22 86 HIS A CA 1
ATOM 708 C C . HIS A 1 86 ? -12.003 -21.059 25.085 1.00 59.22 86 HIS A C 1
ATOM 710 O O . HIS A 1 86 ? -11.819 -20.043 25.754 1.00 59.22 86 HIS A O 1
ATOM 716 N N . LYS A 1 87 ? -11.852 -22.281 25.615 1.00 60.75 87 LYS A N 1
ATOM 717 C CA . LYS A 1 87 ? -11.088 -22.461 26.855 1.00 60.75 87 LYS A CA 1
ATOM 718 C C . LYS A 1 87 ? -9.706 -21.869 26.605 1.00 60.75 87 LYS A C 1
ATOM 720 O O . LYS A 1 87 ? -8.954 -22.408 25.795 1.00 60.75 87 LYS A O 1
ATOM 725 N N . ALA A 1 88 ? -9.399 -20.756 27.268 1.00 62.94 88 ALA A N 1
ATOM 726 C CA . ALA A 1 88 ? -8.054 -20.214 27.283 1.00 62.94 88 ALA A CA 1
ATOM 727 C C . ALA A 1 88 ? -7.113 -21.349 27.696 1.00 62.94 88 ALA A C 1
ATOM 729 O O . ALA A 1 88 ? -7.304 -21.960 28.751 1.00 62.94 88 ALA A O 1
ATOM 730 N N . ILE A 1 89 ? -6.146 -21.675 26.839 1.00 63.50 89 ILE A N 1
ATOM 731 C CA . ILE A 1 89 ? -5.059 -22.565 27.233 1.00 63.50 89 ILE A CA 1
ATOM 732 C C . ILE A 1 89 ? -4.393 -21.853 28.415 1.00 63.50 89 ILE A C 1
ATOM 734 O O . ILE A 1 89 ? -3.988 -20.698 28.255 1.00 63.50 89 ILE A O 1
ATOM 738 N N . PRO A 1 90 ? -4.352 -22.456 29.616 1.00 68.12 90 PRO A N 1
ATOM 739 C CA . PRO A 1 90 ? -3.722 -21.806 30.749 1.00 68.12 90 PRO A CA 1
ATOM 740 C C . PRO A 1 90 ? -2.279 -21.481 30.362 1.00 68.12 90 PRO A C 1
ATOM 742 O O . PRO A 1 90 ? -1.569 -22.339 29.844 1.00 68.12 90 PRO A O 1
ATOM 745 N N . ALA A 1 91 ? -1.842 -20.247 30.617 1.00 62.88 91 ALA A N 1
ATOM 746 C CA . ALA A 1 91 ? -0.496 -19.770 30.275 1.00 62.88 91 ALA A CA 1
ATOM 747 C C . ALA A 1 91 ? 0.635 -20.630 30.879 1.00 62.88 91 ALA A C 1
ATOM 749 O O . ALA A 1 91 ? 1.790 -20.502 30.497 1.00 62.88 91 ALA A O 1
ATOM 750 N N . ASN A 1 92 ? 0.284 -21.508 31.820 1.00 62.47 92 ASN A N 1
ATOM 751 C CA . ASN A 1 92 ? 1.165 -22.419 32.527 1.00 62.47 92 ASN A CA 1
ATOM 752 C C . ASN A 1 92 ? 1.132 -23.857 31.976 1.00 62.47 92 ASN A C 1
ATOM 754 O O . ASN A 1 92 ? 1.410 -24.793 32.719 1.00 62.47 92 ASN A O 1
ATOM 758 N N . VAL A 1 93 ? 0.739 -24.079 30.716 1.00 69.25 93 VAL A N 1
ATOM 759 C CA . VAL A 1 93 ? 1.079 -25.351 30.061 1.00 69.25 93 VAL A CA 1
ATOM 760 C C . VAL A 1 93 ? 2.586 -25.314 29.811 1.00 69.25 93 VAL A C 1
ATOM 762 O O . VAL A 1 93 ? 3.023 -24.471 29.025 1.00 69.25 93 VAL A O 1
ATOM 765 N N . PRO A 1 94 ? 3.392 -26.180 30.457 1.00 66.44 94 PRO A N 1
ATOM 766 C CA . PRO A 1 94 ? 4.809 -26.254 30.155 1.00 66.44 94 PRO A CA 1
ATOM 767 C C . PRO A 1 94 ? 4.935 -26.610 28.679 1.00 66.44 94 PRO A C 1
ATOM 769 O O . PRO A 1 94 ? 4.451 -27.659 28.243 1.00 66.44 94 PRO A O 1
ATOM 772 N N . LEU A 1 95 ? 5.531 -25.717 27.892 1.00 64.25 95 LEU A N 1
ATOM 773 C CA . LEU A 1 95 ? 5.916 -26.058 26.533 1.00 64.25 95 LEU A CA 1
ATOM 774 C C . LEU A 1 95 ? 6.873 -27.244 26.656 1.00 64.25 95 LEU A C 1
ATOM 776 O O . LEU A 1 95 ? 7.862 -27.171 27.378 1.00 64.25 95 LEU A O 1
ATOM 780 N N . SER A 1 96 ? 6.591 -28.348 25.965 1.00 65.88 96 SER A N 1
ATOM 781 C CA . SER A 1 96 ? 7.475 -29.525 25.943 1.00 65.88 96 SER A CA 1
ATOM 782 C C . SER A 1 96 ? 8.807 -29.258 25.228 1.00 65.88 96 SER A C 1
ATOM 784 O O . SER A 1 96 ? 9.545 -30.191 24.924 1.00 65.88 96 SER A O 1
ATOM 786 N N . VAL A 1 97 ? 9.061 -27.999 24.879 1.00 65.75 97 VAL A N 1
ATOM 787 C CA . VAL A 1 97 ? 10.216 -27.513 24.148 1.00 65.75 97 VAL A CA 1
ATOM 788 C C . VAL A 1 97 ? 11.019 -26.659 25.113 1.00 65.75 97 VAL A C 1
ATOM 790 O O . VAL A 1 97 ? 10.488 -25.737 25.735 1.00 65.75 97 VAL A O 1
ATOM 793 N N . THR A 1 98 ? 12.296 -26.992 25.233 1.00 74.00 98 THR A N 1
ATOM 794 C CA . THR A 1 98 ? 13.275 -26.248 26.015 1.00 74.00 98 THR A CA 1
ATOM 795 C C . THR A 1 98 ? 13.340 -24.793 25.544 1.00 74.00 98 THR A C 1
ATOM 797 O O . THR A 1 98 ? 13.437 -24.528 24.348 1.00 74.00 98 THR A O 1
ATOM 800 N N . THR A 1 99 ? 13.272 -23.845 26.481 1.00 73.19 99 THR A N 1
ATOM 801 C CA . THR A 1 99 ? 13.428 -22.402 26.211 1.00 73.19 99 THR A CA 1
ATOM 802 C C . THR A 1 99 ? 14.866 -21.915 26.371 1.00 73.19 99 THR A C 1
ATOM 804 O O . THR A 1 99 ? 15.133 -20.729 26.183 1.00 73.19 99 THR A O 1
ATOM 807 N N . ASP A 1 100 ? 15.779 -22.802 26.764 1.00 81.69 100 ASP A N 1
ATOM 808 C CA . ASP A 1 100 ? 17.200 -22.491 26.871 1.00 81.69 100 ASP A CA 1
ATOM 809 C C . ASP A 1 100 ? 17.805 -22.222 2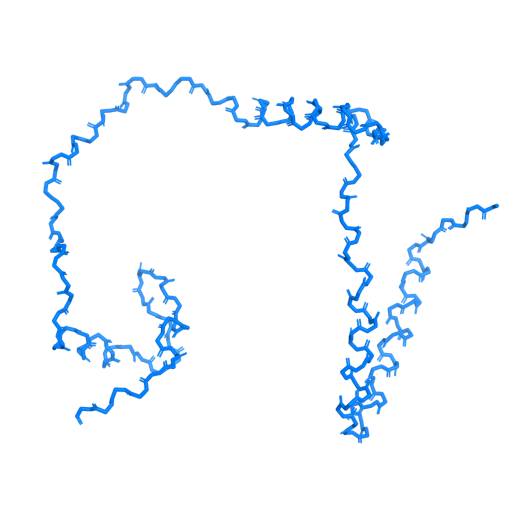5.483 1.00 81.69 100 ASP A C 1
ATOM 811 O O . ASP A 1 100 ? 17.314 -22.742 24.475 1.00 81.69 100 ASP A O 1
ATOM 815 N N . PRO A 1 101 ? 18.877 -21.414 25.403 1.00 79.19 101 PRO A N 1
ATOM 816 C CA . PRO A 1 101 ? 19.624 -21.246 24.165 1.00 79.19 101 PRO A CA 1
ATOM 817 C C . PRO A 1 101 ? 20.097 -22.608 23.616 1.00 79.19 101 PRO A C 1
ATOM 819 O O . PRO A 1 101 ? 20.564 -23.438 24.400 1.00 79.19 101 PRO A O 1
ATOM 822 N N . PRO A 1 102 ? 20.018 -22.845 22.294 1.00 80.25 102 PRO A N 1
ATOM 823 C CA . PRO A 1 102 ? 20.433 -24.112 21.696 1.00 80.25 102 PRO A CA 1
ATOM 824 C C . PRO A 1 102 ? 21.934 -24.360 21.896 1.00 80.25 102 PRO A C 1
ATOM 826 O O . PRO A 1 102 ? 22.737 -23.422 21.865 1.00 80.25 102 PRO A O 1
ATOM 829 N N . SER A 1 103 ? 22.320 -25.626 22.081 1.00 84.38 103 SER A N 1
ATOM 830 C CA . SER A 1 103 ? 23.732 -25.998 22.263 1.00 84.38 103 SER A CA 1
ATOM 831 C C . SER A 1 103 ? 24.512 -25.905 20.946 1.00 84.38 103 SER A C 1
ATOM 833 O O . SER A 1 103 ? 23.942 -26.006 19.856 1.00 84.38 103 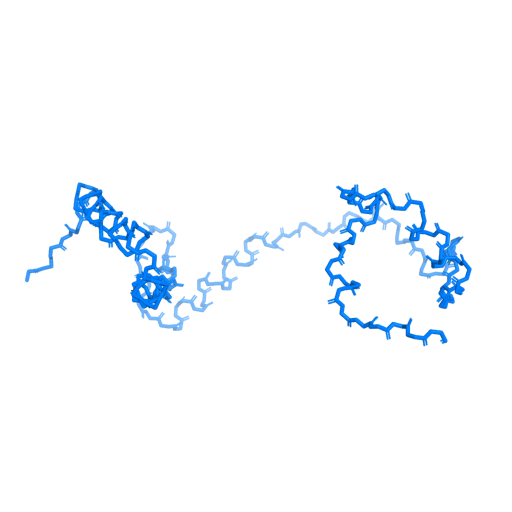SER A O 1
ATOM 835 N N . GLU A 1 104 ? 25.837 -25.748 21.014 1.00 83.00 104 GLU A N 1
ATOM 836 C CA . GLU A 1 104 ? 26.670 -25.683 19.806 1.00 83.00 104 GLU A CA 1
ATOM 837 C C . GLU A 1 104 ? 26.554 -26.969 18.965 1.00 83.00 104 GLU A C 1
ATOM 839 O O . GLU A 1 104 ? 26.498 -26.929 17.735 1.00 83.00 104 GLU A O 1
ATOM 844 N N . GLU A 1 105 ? 26.455 -28.124 19.619 1.00 82.69 105 GLU A N 1
ATOM 845 C CA . GLU A 1 105 ? 26.268 -29.423 18.976 1.00 82.69 105 GLU A CA 1
ATOM 846 C C . GLU A 1 105 ? 24.904 -29.528 18.293 1.00 82.69 105 GLU A C 1
ATOM 848 O O . GLU A 1 105 ? 24.805 -30.105 17.211 1.00 82.69 105 GLU A O 1
ATOM 853 N N . GLU A 1 106 ? 23.856 -28.971 18.899 1.00 79.12 106 GLU A N 1
ATOM 854 C CA . GLU A 1 106 ? 22.522 -28.897 18.308 1.00 79.12 106 GLU A CA 1
ATOM 855 C C . GLU A 1 106 ? 22.527 -28.038 17.042 1.00 79.12 106 GLU A C 1
ATOM 857 O O . GLU A 1 106 ? 22.074 -28.493 15.991 1.00 79.12 106 GLU A O 1
ATOM 862 N N . ILE A 1 107 ? 23.164 -26.865 17.105 1.00 80.62 107 ILE A N 1
ATOM 863 C CA . ILE A 1 107 ? 23.343 -25.971 15.957 1.00 80.62 107 ILE A CA 1
ATOM 864 C C . ILE A 1 107 ? 24.141 -26.671 14.846 1.00 80.62 107 ILE A C 1
ATOM 866 O O . ILE A 1 107 ? 23.739 -26.646 13.682 1.00 80.62 107 ILE A O 1
ATOM 870 N N . ARG A 1 108 ? 25.257 -27.340 15.174 1.00 80.19 108 ARG A N 1
ATOM 871 C CA . ARG A 1 108 ? 26.094 -28.052 14.187 1.00 80.19 108 ARG A CA 1
ATOM 872 C C . ARG A 1 108 ? 25.353 -29.216 13.536 1.00 80.19 108 ARG A C 1
ATOM 874 O O . ARG A 1 108 ? 25.473 -29.388 12.322 1.00 80.19 108 ARG A O 1
ATOM 881 N N . ARG A 1 109 ? 24.591 -29.999 14.310 1.00 80.00 109 ARG A N 1
ATOM 882 C CA . ARG A 1 109 ? 23.757 -31.090 13.780 1.00 80.00 109 ARG A CA 1
ATOM 883 C C . ARG A 1 109 ? 22.699 -30.560 12.820 1.00 80.00 109 ARG A C 1
ATOM 885 O O . ARG A 1 109 ? 22.565 -31.111 11.731 1.00 80.00 109 ARG A O 1
ATOM 892 N N . GLU A 1 110 ? 22.013 -29.479 13.183 1.00 78.31 110 GLU A N 1
ATOM 893 C CA . GLU A 1 110 ? 20.974 -28.891 12.337 1.00 78.31 110 GLU A CA 1
ATOM 894 C C . GLU A 1 110 ? 21.570 -28.335 11.035 1.00 78.31 110 GLU A C 1
ATOM 896 O O . GLU A 1 110 ? 21.084 -28.638 9.949 1.00 78.31 110 GLU A O 1
ATOM 901 N N . ILE A 1 111 ? 22.706 -27.629 11.104 1.00 77.25 111 ILE A N 1
ATOM 902 C CA . ILE A 1 111 ? 23.429 -27.140 9.915 1.00 77.25 111 ILE A CA 1
ATOM 903 C C . ILE A 1 111 ? 23.849 -28.290 8.988 1.00 77.25 111 ILE A C 1
ATOM 905 O O . ILE A 1 111 ? 23.764 -28.150 7.769 1.00 77.25 111 ILE A O 1
ATOM 909 N N . GLN A 1 112 ? 24.300 -29.423 9.537 1.00 76.06 112 GLN A N 1
ATOM 910 C CA . GLN A 1 112 ? 24.652 -30.605 8.741 1.00 76.06 112 GLN A CA 1
ATOM 911 C C . GLN A 1 112 ? 23.422 -31.300 8.140 1.00 76.06 112 GLN A C 1
ATOM 913 O O . GLN A 1 112 ? 23.509 -31.839 7.035 1.00 76.06 112 GLN A O 1
ATOM 918 N N . ALA A 1 113 ? 22.287 -31.281 8.841 1.00 71.69 113 ALA A N 1
ATOM 919 C CA . ALA A 1 113 ? 21.020 -31.823 8.355 1.00 71.69 113 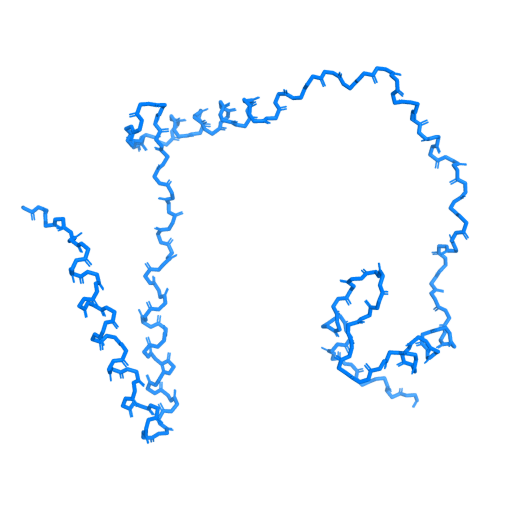ALA A CA 1
ATOM 920 C C . ALA A 1 113 ? 20.397 -30.960 7.239 1.00 71.69 113 ALA A C 1
ATOM 922 O O . ALA A 1 113 ? 19.677 -31.479 6.378 1.00 71.69 113 ALA A O 1
ATOM 923 N N . LEU A 1 114 ? 20.701 -29.657 7.199 1.00 68.69 114 LEU A N 1
ATOM 924 C CA . LEU A 1 114 ? 20.281 -28.752 6.130 1.00 68.69 114 LEU A CA 1
ATOM 925 C C . LEU A 1 114 ? 21.006 -29.084 4.814 1.00 68.69 114 LEU A C 1
ATOM 927 O O . LEU A 1 114 ? 22.179 -28.778 4.602 1.00 68.69 114 LEU A O 1
ATOM 931 N N . GLY A 1 115 ? 20.284 -29.694 3.871 1.00 61.12 115 GLY A N 1
ATOM 932 C CA . GLY A 1 115 ? 20.801 -29.942 2.524 1.00 61.12 115 GLY A CA 1
ATOM 933 C C . GLY A 1 115 ? 21.165 -28.641 1.796 1.00 61.12 115 GLY A C 1
ATOM 934 O O . GLY A 1 115 ? 20.459 -27.636 1.903 1.00 61.12 115 GLY A O 1
ATOM 935 N N . ARG A 1 116 ? 22.239 -28.660 0.991 1.00 62.69 116 ARG A N 1
ATOM 936 C CA . ARG A 1 116 ? 22.600 -27.516 0.136 1.00 62.69 116 ARG A CA 1
ATOM 937 C C . ARG A 1 116 ? 21.402 -27.131 -0.736 1.00 62.69 116 ARG A C 1
ATOM 939 O O . ARG A 1 116 ? 20.851 -27.976 -1.436 1.00 62.69 116 ARG A O 1
ATOM 946 N N . HIS A 1 117 ? 21.019 -25.856 -0.687 1.00 52.88 117 HIS A N 1
ATOM 947 C CA . HIS A 1 117 ? 19.882 -25.285 -1.421 1.00 52.88 117 HIS A CA 1
ATOM 948 C C . HIS A 1 117 ? 18.489 -25.801 -1.016 1.00 52.88 117 HIS A C 1
ATOM 950 O O . HIS A 1 117 ? 17.535 -25.611 -1.769 1.00 52.88 117 HIS A O 1
ATOM 956 N N . LYS A 1 118 ? 18.336 -26.409 0.167 1.00 58.41 118 LYS A N 1
ATOM 957 C CA . LYS A 1 118 ? 17.015 -26.689 0.746 1.00 58.41 118 LYS A CA 1
ATOM 958 C C . LYS A 1 118 ? 16.647 -25.625 1.778 1.00 58.41 118 LYS A C 1
ATOM 960 O O . LYS A 1 118 ? 17.500 -25.156 2.528 1.00 58.41 118 LYS A O 1
ATOM 965 N N . ALA A 1 119 ? 15.375 -25.236 1.799 1.00 52.88 119 ALA A N 1
ATOM 966 C CA . ALA A 1 119 ? 14.836 -24.407 2.870 1.00 52.88 119 ALA A CA 1
ATOM 967 C C . ALA A 1 119 ? 14.825 -25.216 4.183 1.00 52.88 119 ALA A C 1
ATOM 969 O O . ALA A 1 119 ? 14.525 -26.414 4.126 1.00 52.88 119 ALA A O 1
ATOM 970 N N . PRO A 1 120 ? 15.122 -24.601 5.343 1.00 52.38 120 PRO A N 1
ATOM 971 C CA . PRO A 1 120 ? 14.955 -25.251 6.637 1.00 52.38 120 PRO A CA 1
ATOM 972 C C . PRO A 1 120 ? 13.507 -25.712 6.793 1.00 52.38 120 PRO A C 1
ATOM 974 O O . PRO A 1 120 ? 12.569 -24.913 6.742 1.00 52.38 120 PRO A O 1
ATOM 977 N N . GLY A 1 121 ? 13.320 -27.024 6.887 1.00 49.16 121 GLY A N 1
ATOM 978 C CA . GLY A 1 121 ? 12.003 -27.630 6.993 1.00 49.16 121 GLY A CA 1
ATOM 979 C C . GLY A 1 121 ? 11.314 -27.275 8.310 1.00 49.16 121 GLY A C 1
ATOM 980 O O . GLY A 1 121 ? 11.936 -27.187 9.361 1.00 49.16 121 GLY A O 1
ATOM 981 N N . THR A 1 122 ? 9.997 -27.114 8.219 1.00 50.50 122 THR A N 1
ATOM 982 C CA . THR A 1 122 ? 8.984 -26.957 9.283 1.00 50.50 122 THR A CA 1
ATOM 983 C C . THR A 1 122 ? 8.954 -25.656 10.091 1.00 50.50 122 THR A C 1
ATOM 985 O O . THR A 1 122 ? 7.860 -25.267 10.484 1.00 50.50 122 THR A O 1
ATOM 988 N N . VAL A 1 123 ? 10.057 -24.921 10.276 1.00 57.72 123 VAL A N 1
ATOM 989 C CA . VAL A 1 123 ? 10.009 -23.617 10.994 1.00 57.72 123 VAL A CA 1
ATOM 990 C C . VAL A 1 123 ? 10.123 -22.407 10.058 1.00 57.72 123 VAL A C 1
ATOM 992 O O . VAL A 1 123 ? 10.009 -21.269 10.494 1.00 57.72 123 VAL A O 1
ATOM 995 N N . GLY A 1 124 ? 10.279 -22.616 8.744 1.00 49.03 124 GLY A N 1
ATOM 996 C CA . GLY A 1 124 ? 10.135 -21.543 7.748 1.00 49.03 124 GLY A CA 1
ATOM 997 C C . GLY A 1 124 ? 11.089 -20.357 7.935 1.00 49.03 124 GLY A C 1
ATOM 998 O O . GLY A 1 124 ? 10.842 -19.281 7.393 1.00 49.03 124 GLY A O 1
ATOM 999 N N . LEU A 1 125 ? 12.172 -20.533 8.696 1.00 53.69 125 LEU A N 1
ATOM 1000 C CA . LEU A 1 125 ? 13.161 -19.490 8.917 1.00 53.69 125 LEU A CA 1
ATOM 1001 C C . LEU A 1 125 ? 14.061 -19.396 7.678 1.00 53.69 125 LEU A C 1
ATOM 1003 O O . LEU A 1 125 ? 14.663 -20.395 7.273 1.00 53.69 125 LEU A O 1
ATOM 1007 N N . PRO A 1 126 ? 14.158 -18.225 7.030 1.00 47.66 126 PRO A N 1
ATOM 1008 C CA . PRO A 1 126 ? 14.983 -18.072 5.846 1.00 47.66 126 PRO A CA 1
ATOM 1009 C C . PRO A 1 126 ? 16.468 -18.147 6.213 1.00 47.66 126 PRO A C 1
ATOM 1011 O O . PRO A 1 126 ? 16.925 -17.535 7.178 1.00 47.66 126 PRO A O 1
ATOM 1014 N N . THR A 1 127 ? 17.252 -18.813 5.362 1.00 49.75 127 THR A N 1
ATOM 1015 C CA . THR A 1 127 ? 18.723 -18.934 5.451 1.00 49.75 127 THR A CA 1
ATOM 1016 C C . THR A 1 127 ? 19.443 -17.576 5.545 1.00 49.75 127 THR A C 1
ATOM 1018 O O . THR A 1 127 ? 20.608 -17.512 5.925 1.00 49.75 127 THR A O 1
ATOM 1021 N N . ALA A 1 128 ? 18.751 -16.478 5.224 1.00 49.81 128 ALA A N 1
ATOM 1022 C CA . ALA A 1 128 ? 19.229 -15.105 5.359 1.00 49.81 128 ALA A CA 1
ATOM 1023 C C . ALA A 1 128 ? 19.572 -14.696 6.804 1.00 49.81 128 ALA A C 1
ATOM 1025 O O . ALA A 1 128 ? 20.364 -13.779 6.978 1.00 49.81 128 ALA A O 1
ATOM 1026 N N . LEU A 1 129 ? 19.033 -15.375 7.825 1.00 52.28 129 LEU A N 1
ATOM 1027 C CA . LEU A 1 129 ? 19.384 -15.108 9.228 1.00 52.28 129 LEU A CA 1
ATOM 1028 C C . LEU A 1 129 ? 20.826 -15.505 9.588 1.00 52.28 129 LEU A C 1
ATOM 1030 O O . LEU A 1 129 ? 21.357 -15.013 10.576 1.00 52.28 129 LEU A O 1
ATOM 1034 N N . PHE A 1 130 ? 21.466 -16.360 8.787 1.00 54.91 130 PHE A N 1
ATOM 1035 C CA . PHE A 1 130 ? 22.810 -16.888 9.055 1.00 54.91 130 PHE A CA 1
ATOM 1036 C C . PHE A 1 130 ? 23.870 -16.364 8.087 1.00 54.91 130 PHE A C 1
ATOM 1038 O O . PHE A 1 130 ? 24.994 -16.865 8.050 1.00 54.91 130 PHE A O 1
ATOM 1045 N N . LYS A 1 131 ? 23.523 -15.371 7.268 1.00 53.19 131 LYS A N 1
ATOM 1046 C CA . LYS A 1 131 ? 24.417 -14.855 6.240 1.00 53.19 131 LYS A CA 1
ATOM 1047 C C . LYS A 1 131 ? 25.014 -13.528 6.687 1.00 53.19 131 LYS A C 1
ATOM 1049 O O . LYS A 1 131 ? 24.528 -12.476 6.299 1.00 53.19 131 LYS A O 1
ATOM 1054 N N . ASP A 1 132 ? 25.993 -13.635 7.583 1.00 46.31 132 ASP A N 1
ATOM 1055 C CA . ASP A 1 132 ? 27.276 -12.918 7.559 1.00 46.31 132 ASP A CA 1
ATOM 1056 C C . ASP A 1 132 ? 27.881 -12.915 8.967 1.00 46.31 132 ASP A C 1
ATOM 1058 O O . ASP A 1 132 ? 27.507 -12.145 9.847 1.00 46.31 132 ASP A O 1
ATOM 1062 N N . GLY A 1 133 ? 28.838 -13.812 9.171 1.00 41.25 133 GLY A N 1
ATOM 1063 C CA . GLY A 1 133 ? 29.633 -13.878 10.383 1.00 41.25 133 GLY A CA 1
ATOM 1064 C C . GLY A 1 133 ? 30.518 -15.104 10.332 1.00 41.25 133 GLY A C 1
ATOM 1065 O O . GLY A 1 133 ? 30.074 -16.205 10.640 1.00 41.25 133 GLY A O 1
ATOM 1066 N N . GLU A 1 134 ? 31.760 -14.916 9.899 1.00 43.56 134 GLU A N 1
ATOM 1067 C CA . GLU A 1 134 ? 32.835 -15.874 10.122 1.00 43.56 134 GLU A CA 1
ATOM 1068 C C . GLU A 1 134 ? 32.890 -16.215 11.620 1.00 43.56 134 GLU A C 1
ATOM 1070 O O . GLU A 1 134 ? 33.471 -15.476 12.412 1.00 43.56 134 GLU A O 1
ATOM 1075 N N . ILE A 1 135 ? 32.293 -17.334 12.031 1.00 41.31 135 ILE A N 1
ATOM 1076 C CA . ILE A 1 135 ? 32.656 -17.961 13.299 1.00 41.31 135 ILE A CA 1
ATOM 1077 C C . ILE A 1 135 ? 33.983 -18.662 13.021 1.00 41.31 135 ILE A C 1
ATOM 1079 O O . ILE A 1 135 ? 34.025 -19.793 12.535 1.00 41.31 135 ILE A O 1
ATOM 1083 N N . LYS A 1 136 ? 35.083 -17.945 13.260 1.00 40.19 136 LYS A N 1
ATOM 1084 C CA . LYS A 1 136 ? 36.358 -18.600 13.540 1.00 40.19 136 LYS A CA 1
ATOM 1085 C C . LYS A 1 136 ? 36.224 -19.232 14.922 1.00 40.19 136 LYS A C 1
ATOM 1087 O O . LYS A 1 136 ? 36.088 -18.509 15.906 1.00 40.19 136 LYS A O 1
ATOM 1092 N N . LEU A 1 137 ? 36.186 -20.563 14.937 1.00 41.34 137 LEU A N 1
ATOM 1093 C CA . LEU A 1 137 ? 36.494 -21.368 16.118 1.00 41.34 137 LEU A CA 1
ATOM 1094 C C . LEU A 1 137 ? 37.930 -21.089 16.577 1.00 41.34 137 LEU A C 1
ATOM 1096 O O . LEU A 1 137 ? 38.786 -20.866 15.685 1.00 41.34 137 LEU A O 1
#

Sequence (137 aa):
MLRILTAQDREIKWTTRKSEMERPVAMGNSRKLFHLIRVTSRKALDVSETICEADGLPIHNQQRRLERWAEHFKEQFSWPPASALHKAIPANVPLSVTTDPPSEEEIRREIQALGRHKAPGTVGLPTALFKDGEIKL

pLDDT: mean 73.99, std 16.05, range [40.19, 95.38]